Protein AF-A0A969J0U0-F1 (afdb_monomer_lite)

Structure (mmCIF, N/CA/C/O backbone):
data_AF-A0A969J0U0-F1
#
_entry.id   AF-A0A969J0U0-F1
#
loop_
_atom_site.group_PDB
_atom_site.id
_atom_site.type_symbol
_atom_site.label_atom_id
_atom_site.label_alt_id
_atom_site.label_comp_id
_atom_site.label_asym_id
_atom_site.label_entity_id
_atom_site.label_seq_id
_atom_site.pdbx_PDB_ins_code
_atom_site.Cartn_x
_atom_site.Cartn_y
_atom_site.Cartn_z
_atom_site.occupancy
_atom_site.B_iso_or_equiv
_atom_site.auth_seq_id
_atom_site.auth_comp_id
_atom_site.auth_asym_id
_atom_site.auth_atom_id
_atom_site.pdbx_PDB_model_num
ATOM 1 N N . MET A 1 1 ? -10.575 -9.515 3.040 1.00 63.47 1 MET A N 1
ATOM 2 C CA . MET A 1 1 ? -9.648 -8.912 2.065 1.00 63.47 1 MET A CA 1
ATOM 3 C C . MET A 1 1 ? -10.241 -9.157 0.697 1.00 63.47 1 MET A C 1
ATOM 5 O O . MET A 1 1 ? -10.742 -10.256 0.487 1.00 63.47 1 MET A O 1
ATOM 9 N N . THR A 1 2 ? -10.238 -8.152 -0.169 1.00 74.25 2 THR A N 1
ATOM 10 C CA . THR A 1 2 ? -10.631 -8.302 -1.575 1.00 74.25 2 THR A CA 1
ATOM 11 C C . THR A 1 2 ? -9.427 -7.908 -2.416 1.00 74.25 2 THR A C 1
ATOM 13 O O . THR A 1 2 ? -8.827 -6.878 -2.132 1.00 74.25 2 THR A O 1
ATOM 16 N N . LEU A 1 3 ? -9.066 -8.733 -3.393 1.00 72.62 3 LEU A N 1
ATOM 17 C CA . LEU A 1 3 ? -7.980 -8.495 -4.340 1.00 72.62 3 LEU A CA 1
ATOM 18 C C . LEU A 1 3 ? -8.581 -8.615 -5.741 1.00 72.62 3 LEU A C 1
ATOM 20 O O . LEU A 1 3 ? -9.303 -9.580 -6.006 1.00 72.62 3 LEU A O 1
ATOM 24 N N . ALA A 1 4 ? -8.328 -7.633 -6.596 1.00 71.81 4 ALA A N 1
ATOM 25 C CA . ALA A 1 4 ? -8.817 -7.586 -7.964 1.00 71.81 4 ALA A CA 1
ATOM 26 C C . ALA A 1 4 ? -7.668 -7.249 -8.920 1.00 71.81 4 ALA A C 1
ATOM 28 O O . ALA A 1 4 ? -6.790 -6.447 -8.610 1.00 71.81 4 ALA A O 1
ATOM 29 N N . PHE A 1 5 ? -7.697 -7.872 -10.094 1.00 67.62 5 PHE A N 1
ATOM 30 C CA . PHE A 1 5 ? -6.743 -7.640 -11.173 1.00 67.62 5 PHE A CA 1
ATOM 31 C C . PHE A 1 5 ? -7.522 -7.245 -12.422 1.00 67.62 5 PHE A C 1
ATOM 33 O O . PHE A 1 5 ? -8.479 -7.934 -12.787 1.00 67.62 5 PHE A O 1
ATOM 40 N N . ILE A 1 6 ? -7.101 -6.173 -13.088 1.00 61.47 6 ILE A N 1
ATOM 41 C CA . ILE A 1 6 ? -7.596 -5.822 -14.419 1.00 61.47 6 ILE A CA 1
ATOM 42 C C . ILE A 1 6 ? -6.491 -6.181 -15.419 1.00 61.47 6 ILE A C 1
ATOM 44 O O . ILE A 1 6 ? -5.391 -5.625 -15.390 1.00 61.47 6 ILE A O 1
ATOM 48 N N . TYR A 1 7 ? -6.788 -7.163 -16.272 1.00 54.31 7 TYR A N 1
ATOM 49 C CA . TYR A 1 7 ? -5.896 -7.675 -17.314 1.00 54.31 7 TYR A CA 1
ATOM 50 C C . TYR A 1 7 ? -6.251 -7.058 -18.670 1.00 54.31 7 TYR A C 1
ATOM 52 O O . TYR A 1 7 ? -7.428 -7.010 -19.033 1.00 54.31 7 TYR A O 1
ATOM 60 N N . ASP A 1 8 ? -5.240 -6.648 -19.437 1.00 54.16 8 ASP A N 1
ATOM 61 C CA . ASP A 1 8 ? -5.402 -6.342 -20.859 1.00 54.16 8 ASP A CA 1
ATOM 62 C C . ASP A 1 8 ? -5.361 -7.657 -21.660 1.00 54.16 8 ASP A C 1
ATOM 64 O O . ASP A 1 8 ? -4.419 -8.443 -21.542 1.00 54.16 8 ASP A O 1
ATOM 68 N N . LEU A 1 9 ? -6.421 -7.938 -22.425 1.00 45.84 9 LEU A N 1
ATOM 69 C CA . LEU A 1 9 ? -6.571 -9.191 -23.179 1.00 45.84 9 LEU A CA 1
ATOM 70 C C . LEU A 1 9 ? -5.722 -9.229 -24.462 1.00 45.84 9 LEU A C 1
ATOM 72 O O . LEU A 1 9 ? -5.562 -10.307 -25.035 1.00 45.84 9 LEU A O 1
ATOM 76 N N . ASP A 1 10 ? -5.180 -8.092 -24.909 1.00 54.78 10 ASP A N 1
ATOM 77 C CA . ASP A 1 10 ? -4.404 -7.986 -26.147 1.00 54.78 10 ASP A CA 1
ATOM 78 C C . ASP A 1 10 ? -2.900 -8.227 -25.931 1.00 54.78 10 ASP A C 1
ATOM 80 O O . ASP A 1 10 ? -2.170 -8.486 -26.892 1.00 54.78 10 ASP A O 1
ATOM 84 N N . GLY A 1 11 ? -2.416 -8.230 -24.685 1.00 51.50 11 GLY A N 1
ATOM 85 C CA . GLY A 1 11 ? -1.008 -8.510 -24.423 1.00 51.50 11 GLY A CA 1
ATOM 86 C C . GLY A 1 11 ? -0.669 -8.809 -22.974 1.00 51.50 11 GLY A C 1
ATOM 87 O O . GLY A 1 11 ? -0.008 -7.986 -22.370 1.00 51.50 11 GLY A O 1
ATOM 88 N N . ASP A 1 12 ? -1.093 -9.966 -22.452 1.00 54.41 12 ASP A N 1
ATOM 89 C CA . ASP A 1 12 ? -0.549 -10.734 -21.301 1.00 54.41 12 ASP A CA 1
ATOM 90 C C . ASP A 1 12 ? 0.154 -9.946 -20.162 1.00 54.41 12 ASP A C 1
ATOM 92 O O . ASP A 1 12 ? 1.160 -10.382 -19.599 1.00 54.41 12 ASP A O 1
ATOM 96 N N . ARG A 1 13 ? -0.342 -8.748 -19.832 1.00 58.47 13 ARG A N 1
ATOM 97 C CA . ARG A 1 13 ? 0.251 -7.814 -18.865 1.00 58.47 13 ARG A CA 1
ATOM 98 C C . ARG A 1 13 ? -0.834 -7.315 -17.923 1.00 58.47 13 ARG A C 1
ATOM 100 O O . ARG A 1 13 ? -1.914 -6.898 -18.347 1.00 58.47 13 ARG A O 1
ATOM 107 N N . VAL A 1 14 ? -0.536 -7.361 -16.627 1.00 59.50 14 VAL A N 1
ATOM 108 C CA . VAL A 1 14 ? -1.369 -6.742 -15.593 1.00 59.50 14 VAL A CA 1
ATOM 109 C C . VAL A 1 14 ? -1.164 -5.236 -15.682 1.00 59.50 14 VAL A C 1
ATOM 111 O O . VAL A 1 14 ? -0.072 -4.757 -15.396 1.00 59.50 14 VAL A O 1
ATOM 114 N N . ARG A 1 15 ? -2.209 -4.505 -16.077 1.00 75.12 15 ARG A N 1
ATOM 115 C CA . ARG A 1 15 ? -2.153 -3.041 -16.180 1.00 75.12 15 ARG A CA 1
ATOM 116 C C . ARG A 1 15 ? -2.583 -2.330 -14.911 1.00 75.12 15 ARG A C 1
ATOM 118 O O . ARG A 1 15 ? -2.162 -1.204 -14.682 1.00 75.12 15 ARG A O 1
AT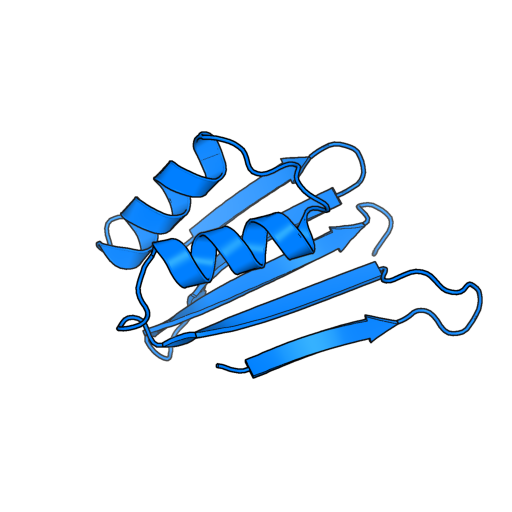OM 125 N N . GLN A 1 16 ? -3.424 -2.977 -14.106 1.00 81.44 16 GLN A N 1
ATOM 126 C CA . GLN A 1 16 ? -3.901 -2.437 -12.842 1.00 81.44 16 GLN A CA 1
ATOM 127 C C . GLN A 1 16 ? -4.142 -3.558 -11.829 1.00 81.44 16 GLN A C 1
ATOM 129 O O . GLN A 1 16 ? -4.775 -4.574 -12.133 1.00 81.44 16 GLN A O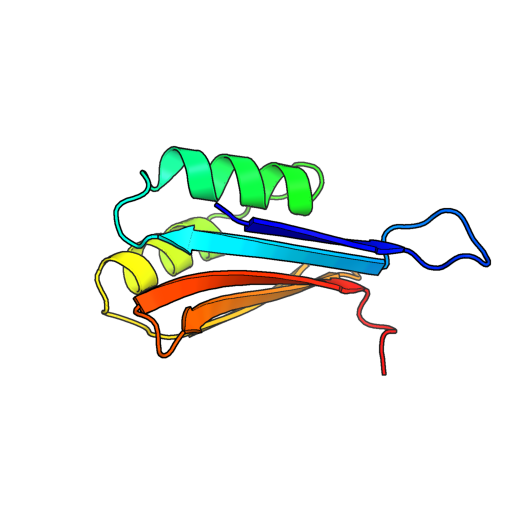 1
ATOM 134 N N . THR A 1 17 ? -3.647 -3.353 -10.612 1.00 87.19 17 THR A N 1
ATOM 135 C CA . THR A 1 17 ? -3.872 -4.239 -9.468 1.00 87.19 17 THR A CA 1
ATOM 136 C C . THR A 1 17 ? -4.470 -3.443 -8.325 1.00 87.19 17 THR A C 1
ATOM 138 O O . THR A 1 17 ? -3.973 -2.373 -7.972 1.00 87.19 17 THR A O 1
ATOM 141 N N . GLU A 1 18 ? -5.518 -3.987 -7.719 1.00 90.88 18 GLU A N 1
ATOM 142 C CA . GLU A 1 18 ? -6.222 -3.352 -6.614 1.00 90.88 18 GLU A CA 1
ATOM 143 C C . GLU A 1 18 ? -6.380 -4.307 -5.440 1.00 90.88 18 GLU A C 1
ATOM 145 O O . GLU A 1 18 ? -6.757 -5.468 -5.606 1.00 90.88 18 GLU A O 1
ATOM 150 N N . ALA A 1 19 ? -6.178 -3.803 -4.229 1.00 91.75 19 ALA A N 1
ATOM 151 C CA . ALA A 1 19 ? -6.399 -4.549 -3.003 1.00 91.75 19 ALA A CA 1
ATOM 152 C C . ALA A 1 19 ? -7.166 -3.705 -1.984 1.00 91.75 19 ALA A C 1
ATOM 154 O O . ALA A 1 19 ? -6.963 -2.502 -1.850 1.00 91.75 19 ALA A O 1
ATOM 155 N N . SER A 1 20 ? -8.057 -4.346 -1.228 1.00 93.81 20 SER A N 1
ATOM 156 C CA . SER A 1 20 ? -8.804 -3.700 -0.155 1.00 93.81 20 SER A CA 1
ATOM 157 C C . SER A 1 20 ? -8.804 -4.521 1.130 1.00 93.81 20 SER A C 1
ATOM 159 O O . SER A 1 20 ? -9.283 -5.666 1.189 1.00 93.81 20 SER A O 1
ATOM 161 N N . PHE A 1 21 ? -8.374 -3.884 2.214 1.00 94.75 21 PHE A N 1
ATOM 162 C CA . PHE A 1 21 ? -8.198 -4.468 3.538 1.00 94.75 21 PHE A CA 1
ATOM 163 C C . PHE A 1 21 ? -9.123 -3.818 4.562 1.00 94.75 21 PHE A C 1
ATOM 165 O O . PHE A 1 21 ? -9.484 -2.650 4.455 1.00 94.75 21 PHE A O 1
ATOM 172 N N . ALA A 1 22 ? -9.522 -4.586 5.576 1.00 93.94 22 ALA A N 1
ATOM 173 C CA . ALA A 1 22 ? -10.109 -3.972 6.763 1.00 93.94 22 ALA A CA 1
ATOM 174 C C . ALA A 1 22 ? -9.002 -3.235 7.537 1.00 93.94 22 ALA A C 1
ATOM 176 O O . ALA A 1 22 ? -7.874 -3.720 7.571 1.00 93.94 22 ALA A O 1
ATOM 177 N N . GLN A 1 23 ? -9.330 -2.122 8.196 1.00 89.62 23 GLN A N 1
ATOM 178 C CA . GLN A 1 23 ? -8.390 -1.358 9.035 1.00 89.62 23 GLN A CA 1
ATOM 179 C C . GLN A 1 23 ? -7.693 -2.201 10.116 1.00 89.62 23 GLN A C 1
ATOM 181 O O . GLN A 1 23 ? -6.563 -1.922 10.490 1.00 89.62 23 GLN A O 1
ATOM 186 N N . SER A 1 24 ? -8.341 -3.269 10.586 1.00 92.19 24 SER A N 1
ATOM 187 C CA . SER A 1 24 ? -7.797 -4.173 11.603 1.00 92.19 24 SER A CA 1
ATOM 188 C C . SER A 1 24 ? -6.758 -5.175 11.085 1.00 92.19 24 SER A C 1
ATOM 190 O O . SER A 1 24 ? -6.284 -5.993 11.870 1.00 92.19 24 SER A O 1
ATOM 192 N N . VAL A 1 25 ? -6.486 -5.218 9.777 1.00 94.62 25 VAL A N 1
ATOM 193 C CA . VAL A 1 25 ? -5.460 -6.111 9.223 1.00 94.62 25 VAL A CA 1
ATOM 194 C C . VAL A 1 25 ? -4.083 -5.577 9.608 1.00 94.62 25 VAL A C 1
ATOM 196 O O . VAL A 1 25 ? -3.837 -4.375 9.535 1.00 94.62 25 VAL A O 1
ATOM 199 N N . ASP A 1 26 ? -3.200 -6.486 10.018 1.00 95.06 26 ASP A N 1
ATOM 200 C CA . ASP A 1 26 ? -1.829 -6.161 10.398 1.00 95.06 26 ASP A CA 1
ATOM 201 C C . ASP A 1 26 ? -1.090 -5.455 9.250 1.00 95.06 26 ASP A C 1
ATOM 203 O O . ASP A 1 26 ? -1.172 -5.870 8.089 1.00 95.06 26 ASP A O 1
ATOM 207 N N . SER A 1 27 ? -0.366 -4.386 9.584 1.00 94.38 27 SER A N 1
ATOM 208 C CA . SER A 1 27 ? 0.424 -3.599 8.638 1.00 94.38 27 SER A CA 1
ATOM 209 C C . SER A 1 27 ? 1.389 -4.469 7.835 1.00 94.38 27 SER A C 1
ATOM 211 O O . SER A 1 27 ? 1.525 -4.250 6.638 1.00 94.38 27 SER A O 1
ATOM 213 N N . ALA A 1 28 ? 2.005 -5.485 8.448 1.00 95.62 28 ALA A N 1
ATOM 214 C CA . ALA A 1 28 ? 2.953 -6.368 7.774 1.00 95.62 28 ALA A CA 1
ATOM 215 C C . ALA A 1 28 ? 2.311 -7.126 6.601 1.00 95.62 28 ALA A C 1
ATOM 217 O O . ALA A 1 28 ? 2.914 -7.223 5.537 1.00 95.62 28 ALA A O 1
ATOM 218 N N . VAL A 1 29 ? 1.064 -7.584 6.757 1.00 95.88 29 VAL A N 1
ATOM 219 C CA . VAL A 1 29 ? 0.321 -8.291 5.696 1.00 95.88 29 VAL A CA 1
ATOM 220 C C . VAL A 1 29 ? -0.001 -7.349 4.535 1.00 95.88 29 VAL A C 1
ATOM 222 O O . VAL A 1 29 ? 0.089 -7.724 3.365 1.00 95.88 29 VAL A O 1
ATOM 225 N N . ILE A 1 30 ? -0.377 -6.108 4.850 1.00 95.44 30 ILE A N 1
ATOM 226 C CA . ILE A 1 30 ? -0.677 -5.101 3.830 1.00 95.44 30 ILE A CA 1
ATOM 227 C C . ILE A 1 30 ? 0.607 -4.714 3.082 1.00 95.44 30 ILE A C 1
ATOM 229 O O . ILE A 1 30 ? 0.589 -4.650 1.856 1.00 95.44 30 ILE A O 1
ATOM 233 N N . LEU A 1 31 ? 1.722 -4.509 3.791 1.00 96.44 31 LEU A N 1
ATOM 234 C CA . LEU A 1 31 ? 3.021 -4.192 3.187 1.00 96.44 31 LEU A CA 1
ATOM 235 C C . LEU A 1 31 ? 3.548 -5.323 2.309 1.00 96.44 31 LEU A C 1
ATOM 237 O O . LEU A 1 31 ? 4.027 -5.049 1.214 1.00 96.44 31 LEU A O 1
ATOM 241 N N . GLU A 1 32 ? 3.421 -6.575 2.750 1.00 96.38 32 GLU A N 1
ATOM 242 C CA . GLU A 1 32 ? 3.777 -7.743 1.941 1.00 96.38 32 GLU A CA 1
ATOM 243 C C . GLU A 1 32 ? 2.958 -7.773 0.645 1.00 96.38 32 GLU A C 1
ATOM 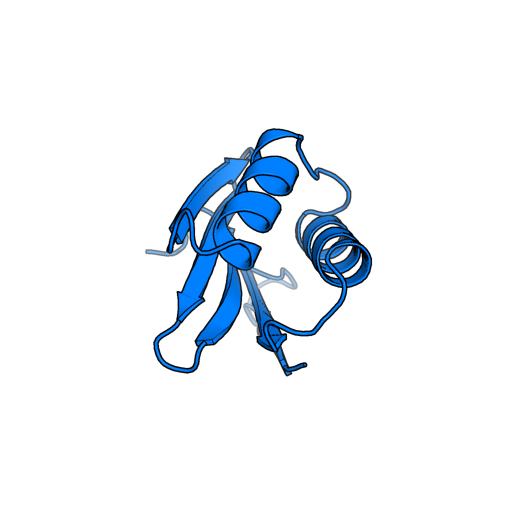245 O O . GLU A 1 32 ? 3.528 -7.911 -0.436 1.00 96.38 32 GLU A O 1
ATOM 250 N N . THR A 1 33 ? 1.649 -7.509 0.726 1.00 93.69 33 THR A N 1
ATOM 251 C CA . THR A 1 33 ? 0.798 -7.442 -0.471 1.00 93.69 33 THR A CA 1
ATOM 252 C C . THR A 1 33 ? 1.209 -6.298 -1.402 1.00 93.69 33 THR A C 1
ATOM 254 O O . THR A 1 33 ? 1.318 -6.500 -2.608 1.00 93.69 33 THR A O 1
ATOM 257 N N . ILE A 1 34 ? 1.477 -5.098 -0.872 1.00 93.62 34 ILE A N 1
ATOM 258 C CA . ILE A 1 34 ? 1.941 -3.967 -1.694 1.00 93.62 34 ILE A CA 1
ATOM 259 C C . ILE A 1 34 ? 3.290 -4.298 -2.348 1.00 93.62 34 ILE A C 1
ATOM 261 O O . ILE A 1 34 ? 3.505 -3.974 -3.513 1.00 93.62 34 ILE A O 1
ATOM 265 N N . ASN A 1 35 ? 4.189 -4.975 -1.631 1.00 94.62 35 ASN A N 1
ATOM 266 C CA . ASN A 1 35 ? 5.477 -5.396 -2.166 1.00 94.62 35 ASN A CA 1
ATOM 267 C C . ASN A 1 35 ? 5.315 -6.371 -3.342 1.00 94.62 35 ASN A C 1
ATOM 269 O O . ASN A 1 35 ? 5.992 -6.213 -4.355 1.00 94.62 35 ASN A O 1
ATOM 273 N N . GLU A 1 36 ? 4.394 -7.332 -3.248 1.00 91.00 36 GLU A N 1
ATOM 274 C CA . GLU A 1 36 ? 4.056 -8.225 -4.363 1.00 91.00 36 GLU A CA 1
ATOM 275 C C . GLU A 1 36 ? 3.456 -7.457 -5.550 1.00 91.00 36 GLU A C 1
ATOM 277 O O . GLU A 1 36 ? 3.898 -7.646 -6.682 1.00 91.00 36 GLU A O 1
ATOM 282 N N . MET A 1 37 ? 2.522 -6.528 -5.300 1.00 89.06 37 MET A N 1
ATOM 283 C CA . MET A 1 37 ? 1.919 -5.684 -6.345 1.00 89.06 37 MET A CA 1
ATOM 284 C C . MET A 1 37 ? 2.947 -4.790 -7.061 1.00 89.06 37 MET A C 1
ATOM 286 O O . MET A 1 37 ? 2.758 -4.448 -8.225 1.00 89.06 37 MET A O 1
ATOM 290 N N . LEU A 1 38 ? 4.040 -4.428 -6.383 1.00 90.81 38 LEU A N 1
ATOM 291 C CA . LEU A 1 38 ? 5.151 -3.635 -6.924 1.00 90.81 38 LEU A CA 1
ATOM 292 C C . LEU A 1 38 ? 6.328 -4.491 -7.417 1.00 90.81 38 LEU A C 1
ATOM 294 O O . LEU A 1 38 ? 7.417 -3.959 -7.655 1.00 90.81 38 LEU A O 1
ATOM 298 N N . ASN A 1 39 ? 6.153 -5.810 -7.551 1.00 89.50 39 ASN A N 1
ATOM 299 C CA . ASN A 1 39 ? 7.206 -6.745 -7.963 1.00 89.50 39 ASN A CA 1
ATOM 300 C C . ASN A 1 39 ? 8.505 -6.615 -7.136 1.00 89.50 39 ASN A C 1
ATOM 302 O O . ASN A 1 39 ? 9.609 -6.671 -7.678 1.00 89.50 39 ASN A O 1
ATOM 306 N N . GLY A 1 40 ? 8.387 -6.413 -5.821 1.00 91.81 40 GLY A N 1
ATOM 307 C CA . GLY A 1 40 ? 9.522 -6.327 -4.897 1.00 91.81 40 GLY A CA 1
ATOM 308 C C . GLY A 1 40 ? 10.118 -4.928 -4.707 1.00 91.81 40 GLY A C 1
ATOM 309 O O . GLY A 1 40 ? 11.150 -4.806 -4.050 1.00 91.81 40 GLY A O 1
ATOM 310 N N . ASN A 1 41 ? 9.513 -3.879 -5.275 1.00 92.00 41 ASN A N 1
ATOM 311 C CA . ASN A 1 41 ? 10.036 -2.507 -5.223 1.00 92.00 41 ASN A CA 1
ATOM 312 C C . ASN A 1 41 ? 9.352 -1.634 -4.152 1.00 92.00 41 ASN A C 1
ATOM 314 O O . ASN A 1 41 ? 9.128 -0.440 -4.361 1.00 92.00 41 ASN A O 1
ATOM 318 N N . LEU A 1 42 ? 8.997 -2.215 -3.001 1.00 94.06 42 LEU A N 1
ATOM 319 C CA . LEU A 1 42 ? 8.473 -1.449 -1.868 1.00 94.06 42 LEU A CA 1
ATOM 320 C C . LEU A 1 42 ? 9.495 -0.393 -1.403 1.00 94.06 42 LEU A C 1
ATOM 322 O O . LEU A 1 42 ? 10.692 -0.663 -1.317 1.00 94.06 42 LEU A O 1
ATOM 326 N N . THR A 1 43 ? 9.019 0.813 -1.082 1.00 95.44 43 THR A N 1
ATOM 327 C CA . THR A 1 43 ? 9.865 1.927 -0.623 1.00 95.44 43 THR A CA 1
ATOM 328 C C . THR A 1 43 ? 9.497 2.367 0.791 1.00 95.44 43 THR A C 1
ATOM 330 O O . THR A 1 43 ? 8.337 2.268 1.194 1.00 95.44 43 THR A O 1
ATOM 333 N N . GLU A 1 44 ? 10.450 2.962 1.516 1.00 95.38 44 GLU A N 1
ATOM 334 C CA . GLU A 1 44 ? 10.200 3.517 2.857 1.00 95.38 44 GLU A CA 1
ATOM 335 C C . GLU A 1 44 ? 9.068 4.562 2.869 1.00 95.38 44 GLU A C 1
ATOM 337 O O . GLU A 1 44 ? 8.334 4.693 3.849 1.00 95.38 44 GLU A O 1
ATOM 342 N N . GLY A 1 45 ? 8.893 5.309 1.771 1.00 95.88 45 GLY A N 1
ATOM 343 C CA . GLY A 1 45 ? 7.811 6.287 1.638 1.00 95.88 45 GLY A CA 1
ATOM 344 C C . GLY A 1 45 ? 6.427 5.637 1.683 1.00 95.88 45 GLY A C 1
ATOM 345 O O . GLY A 1 45 ? 5.521 6.156 2.336 1.00 95.88 45 GLY A O 1
ATOM 346 N N . ILE A 1 46 ? 6.288 4.468 1.055 1.00 95.81 46 ILE A N 1
ATOM 347 C CA . ILE A 1 46 ? 5.057 3.675 1.060 1.00 95.81 46 ILE A CA 1
ATOM 348 C C . ILE A 1 46 ? 4.793 3.085 2.452 1.00 95.81 46 ILE A C 1
ATOM 350 O O . ILE A 1 46 ? 3.662 3.144 2.939 1.00 95.81 46 ILE A O 1
ATOM 354 N N . GLU A 1 47 ? 5.827 2.584 3.131 1.00 97.00 47 GLU A N 1
ATOM 355 C CA . GLU A 1 47 ? 5.708 2.047 4.495 1.00 97.00 47 GLU A CA 1
ATOM 356 C C . GLU A 1 47 ? 5.226 3.113 5.492 1.00 97.00 47 GLU A C 1
ATOM 358 O O . GLU A 1 47 ? 4.291 2.902 6.278 1.00 97.00 47 GLU A O 1
ATOM 363 N N . GLN A 1 48 ? 5.826 4.303 5.423 1.00 97.25 48 GLN A N 1
ATOM 364 C CA . GLN A 1 48 ? 5.432 5.442 6.249 1.00 97.25 48 GLN A CA 1
ATOM 365 C C . GLN A 1 48 ? 4.018 5.925 5.918 1.00 97.25 48 GLN A C 1
ATOM 367 O O . GLN A 1 48 ? 3.265 6.292 6.824 1.00 97.25 48 GLN A O 1
ATOM 372 N N . ALA A 1 49 ? 3.642 5.931 4.637 1.00 96.75 49 ALA A N 1
ATOM 373 C CA . ALA A 1 49 ? 2.305 6.314 4.208 1.00 96.75 49 ALA A CA 1
ATOM 374 C C . ALA A 1 49 ? 1.237 5.369 4.766 1.00 96.75 49 ALA A C 1
ATOM 376 O O . ALA A 1 49 ? 0.270 5.843 5.362 1.00 96.75 49 ALA A O 1
ATOM 377 N N . LEU A 1 50 ? 1.434 4.051 4.654 1.00 97.12 50 LEU A N 1
ATOM 378 C CA . LEU A 1 50 ? 0.500 3.074 5.213 1.00 97.12 50 LEU A CA 1
ATOM 379 C C . LEU A 1 50 ? 0.325 3.272 6.723 1.00 97.12 50 LEU A C 1
ATOM 381 O O . LEU A 1 50 ? -0.805 3.280 7.210 1.00 97.12 50 LEU A O 1
ATOM 385 N N . THR A 1 51 ? 1.426 3.493 7.446 1.00 96.56 51 THR A N 1
ATOM 386 C CA . THR A 1 51 ? 1.394 3.734 8.895 1.00 96.56 51 THR A CA 1
ATOM 387 C C . THR A 1 51 ? 0.510 4.934 9.239 1.00 96.56 51 THR A C 1
ATOM 389 O O . THR A 1 51 ? -0.381 4.823 10.081 1.00 96.56 51 THR A O 1
ATOM 392 N N . LYS A 1 52 ? 0.693 6.065 8.544 1.00 97.38 52 LYS A N 1
ATOM 393 C CA . LYS A 1 52 ? -0.127 7.272 8.744 1.00 97.38 52 LYS A CA 1
ATOM 394 C C . LYS A 1 52 ? -1.599 7.031 8.419 1.00 97.38 52 LYS A C 1
ATOM 396 O O . LYS A 1 52 ? -2.470 7.525 9.129 1.00 97.38 52 LYS A O 1
ATOM 401 N N . ILE A 1 53 ? -1.884 6.255 7.374 1.00 96.50 53 ILE A N 1
ATOM 402 C CA . ILE A 1 53 ? -3.256 5.957 6.952 1.00 96.50 53 ILE A CA 1
ATOM 403 C C . ILE A 1 53 ? -3.962 5.026 7.949 1.00 96.50 53 ILE A C 1
ATOM 405 O O . ILE A 1 53 ? -5.126 5.243 8.295 1.00 96.50 53 ILE A O 1
ATOM 409 N N . GLN A 1 54 ? -3.265 4.024 8.486 1.00 94.44 54 GLN A N 1
ATOM 410 C CA . GLN A 1 54 ? -3.798 3.177 9.559 1.00 94.44 54 GLN A CA 1
ATOM 411 C C . GLN A 1 54 ? -4.005 3.958 10.864 1.00 94.44 54 GLN A C 1
ATOM 413 O O . GLN A 1 54 ? -5.004 3.759 11.551 1.00 94.44 54 GLN A O 1
ATOM 418 N N . GLN A 1 55 ? -3.117 4.905 11.178 1.00 95.31 55 GLN A N 1
ATOM 419 C CA . GLN A 1 55 ? -3.248 5.786 12.346 1.00 95.31 55 GLN A CA 1
ATOM 420 C C . GLN A 1 55 ? -4.286 6.904 12.162 1.00 95.31 55 GLN A C 1
ATOM 422 O O . GLN A 1 55 ? -4.622 7.581 13.130 1.00 95.31 55 GLN A O 1
ATOM 427 N N . ARG A 1 56 ? -4.858 7.044 10.955 1.00 95.31 56 ARG A N 1
ATOM 428 C CA . ARG A 1 56 ? -5.810 8.102 10.571 1.00 95.31 56 ARG A CA 1
ATOM 429 C C . ARG A 1 56 ? -5.216 9.515 10.620 1.00 95.31 56 ARG A C 1
ATOM 431 O O . ARG A 1 56 ? -5.954 10.491 10.714 1.00 95.31 56 ARG A O 1
ATOM 438 N N . ASP A 1 57 ? -3.896 9.612 10.502 1.00 96.75 57 ASP A N 1
ATOM 439 C CA . ASP A 1 57 ? -3.160 10.875 10.371 1.00 96.75 57 ASP A CA 1
ATOM 440 C C . ASP A 1 57 ? -3.138 11.379 8.919 1.00 96.75 57 ASP A C 1
ATOM 442 O O . ASP A 1 57 ? -2.833 12.542 8.650 1.00 96.75 57 ASP A O 1
ATOM 446 N N . ALA A 1 58 ? -3.458 10.499 7.971 1.00 96.06 58 ALA A N 1
ATOM 447 C CA . ALA A 1 58 ? -3.684 10.816 6.571 1.00 96.06 58 ALA A CA 1
ATOM 448 C C . ALA A 1 58 ? -4.794 9.917 6.020 1.00 96.06 58 ALA A C 1
ATOM 450 O O . ALA A 1 58 ? -4.931 8.772 6.436 1.00 96.06 58 ALA A O 1
ATOM 451 N N . ASP A 1 59 ? -5.557 10.411 5.050 1.00 94.62 59 ASP A N 1
ATOM 452 C CA . ASP A 1 59 ? -6.582 9.599 4.386 1.00 94.62 59 ASP A CA 1
ATOM 453 C C . ASP A 1 59 ? -6.114 9.041 3.046 1.00 94.62 59 ASP A C 1
ATOM 455 O O . ASP A 1 59 ? -6.678 8.065 2.567 1.00 94.62 59 ASP A O 1
ATOM 459 N N . ARG A 1 60 ? -5.082 9.631 2.437 1.00 96.88 60 ARG A N 1
ATOM 460 C CA . ARG A 1 60 ? -4.617 9.253 1.103 1.00 96.88 60 ARG A CA 1
ATOM 461 C C . ARG A 1 60 ? -3.143 9.571 0.900 1.00 96.88 60 ARG A C 1
ATOM 463 O O . ARG A 1 60 ? -2.643 10.593 1.366 1.00 96.88 60 ARG A O 1
ATOM 470 N N . TYR A 1 61 ? -2.478 8.719 0.137 1.00 97.50 61 TYR A N 1
ATOM 471 C CA . TYR A 1 61 ? -1.123 8.882 -0.362 1.00 97.50 61 TYR A CA 1
ATOM 472 C C . TYR A 1 61 ? -1.076 8.415 -1.815 1.00 97.50 61 TYR A C 1
ATOM 474 O O . TYR A 1 61 ? -1.635 7.373 -2.135 1.00 97.50 61 TYR A O 1
ATOM 482 N N . SER A 1 62 ? -0.444 9.192 -2.693 1.00 96.12 62 SER A N 1
ATOM 483 C CA . SER A 1 62 ? -0.219 8.806 -4.092 1.00 96.12 62 SER A CA 1
ATOM 484 C C . SER A 1 62 ? 1.280 8.786 -4.365 1.00 96.12 62 SER A C 1
ATOM 486 O O . SER A 1 62 ? 2.017 9.582 -3.776 1.00 96.12 62 SER A O 1
ATOM 488 N N . PHE A 1 63 ? 1.726 7.883 -5.228 1.00 94.31 63 PHE A N 1
ATOM 489 C CA . PHE A 1 63 ? 3.132 7.710 -5.569 1.00 94.31 63 PHE A CA 1
ATOM 490 C C . PHE A 1 63 ? 3.300 7.329 -7.038 1.00 94.31 63 PHE A C 1
ATOM 492 O O . PHE A 1 63 ? 2.366 6.844 -7.672 1.00 94.31 63 PHE A O 1
ATOM 499 N N . ALA A 1 64 ? 4.515 7.530 -7.538 1.00 92.50 64 ALA A N 1
ATOM 500 C CA . ALA A 1 64 ? 4.969 7.047 -8.832 1.00 92.50 64 ALA A CA 1
ATOM 501 C C . ALA A 1 64 ? 6.289 6.292 -8.640 1.00 92.50 64 ALA A C 1
ATOM 503 O O . ALA A 1 64 ? 7.122 6.686 -7.814 1.00 92.50 64 ALA A O 1
ATOM 504 N N . LEU A 1 65 ? 6.464 5.195 -9.369 1.00 88.88 65 LEU A N 1
ATOM 505 C CA . LEU A 1 65 ? 7.617 4.311 -9.287 1.00 88.88 65 LEU A CA 1
ATOM 506 C C . LEU A 1 65 ? 7.935 3.729 -10.669 1.00 88.88 65 LEU A C 1
ATOM 508 O O . LEU A 1 65 ? 7.374 2.713 -11.074 1.00 88.88 65 LEU A O 1
ATOM 512 N N . GLY A 1 66 ? 8.865 4.367 -11.381 1.00 88.00 66 GLY A N 1
ATOM 513 C CA . GLY A 1 66 ? 9.109 4.035 -12.786 1.00 88.00 66 GLY A CA 1
ATOM 514 C C . GLY A 1 66 ? 7.861 4.340 -13.610 1.00 88.00 66 GLY A C 1
ATOM 515 O O . GLY A 1 66 ? 7.328 5.435 -13.483 1.00 88.00 66 GLY A O 1
ATOM 516 N N . ASP A 1 67 ? 7.390 3.354 -14.371 1.00 86.62 67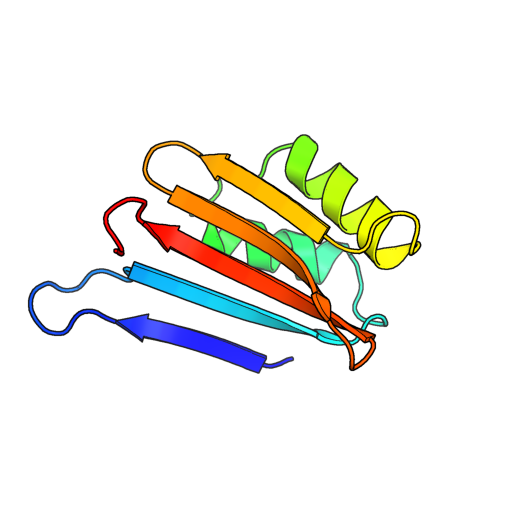 ASP A N 1
ATOM 517 C CA . ASP A 1 67 ? 6.195 3.458 -15.222 1.00 86.62 67 ASP A CA 1
ATOM 518 C C . ASP A 1 67 ? 4.890 3.114 -14.469 1.00 86.62 67 ASP A C 1
ATOM 520 O O . ASP A 1 67 ? 3.842 2.934 -15.088 1.00 86.62 67 ASP A O 1
ATOM 524 N N . LEU A 1 68 ? 4.952 2.947 -13.140 1.00 89.06 68 LEU A N 1
ATOM 525 C CA . LEU A 1 68 ? 3.797 2.658 -12.289 1.00 89.06 68 LEU A CA 1
ATOM 526 C C . LEU A 1 68 ? 3.379 3.888 -11.492 1.00 89.06 68 LEU A C 1
ATOM 528 O O . LEU A 1 68 ? 4.198 4.533 -10.837 1.00 89.06 68 LEU A O 1
ATOM 532 N N . GLU A 1 69 ? 2.081 4.121 -11.430 1.00 92.50 69 GLU A N 1
ATOM 533 C CA . GLU A 1 69 ? 1.442 5.011 -10.476 1.00 92.50 69 GLU A CA 1
ATOM 534 C C . GLU A 1 69 ? 0.664 4.196 -9.446 1.00 92.50 69 GLU A C 1
ATOM 536 O O . GLU A 1 69 ? 0.254 3.057 -9.684 1.00 92.50 69 GLU A O 1
ATOM 541 N N . GLY A 1 70 ? 0.442 4.775 -8.271 1.00 93.38 70 GLY A N 1
ATOM 542 C CA . GLY A 1 70 ? -0.389 4.129 -7.276 1.00 93.38 70 GLY A CA 1
ATOM 543 C C . GLY A 1 70 ? -0.950 5.062 -6.224 1.00 93.38 70 GLY A C 1
ATOM 544 O O . GLY A 1 70 ? -0.484 6.182 -6.001 1.00 93.38 70 GLY A O 1
ATOM 545 N N . VAL A 1 71 ? -1.976 4.561 -5.547 1.00 96.25 71 VAL A N 1
ATOM 546 C CA . VAL A 1 71 ? -2.656 5.214 -4.438 1.00 96.25 71 VAL A CA 1
ATOM 547 C C . VAL A 1 71 ? -2.834 4.234 -3.289 1.00 96.25 71 VAL A C 1
ATOM 549 O O . VAL A 1 71 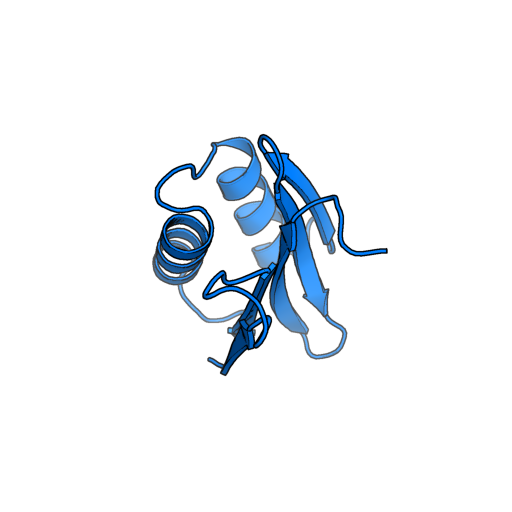? -3.151 3.065 -3.492 1.00 96.25 71 VAL A O 1
ATOM 552 N N . ILE A 1 72 ? -2.661 4.734 -2.073 1.00 96.75 72 ILE A N 1
ATOM 553 C CA . ILE A 1 72 ? -3.077 4.084 -0.834 1.00 96.75 72 ILE A CA 1
ATOM 554 C C . ILE A 1 72 ? -4.033 5.053 -0.166 1.00 96.75 72 ILE A C 1
ATOM 556 O O . ILE A 1 72 ? -3.673 6.205 0.075 1.00 96.75 72 ILE A O 1
ATOM 560 N N . GLU A 1 73 ? -5.247 4.622 0.130 1.00 97.12 73 GLU A N 1
ATOM 561 C CA . GLU A 1 73 ? -6.229 5.478 0.780 1.00 97.12 73 GLU A CA 1
ATOM 562 C C . GLU A 1 73 ? -7.096 4.714 1.765 1.00 97.12 73 GLU A C 1
ATOM 564 O O . GLU A 1 73 ? -7.345 3.518 1.638 1.00 97.12 73 GLU A O 1
ATOM 569 N N . ARG A 1 74 ? -7.586 5.436 2.762 1.00 96.50 74 ARG A N 1
ATOM 570 C CA . ARG A 1 74 ? -8.660 4.985 3.626 1.00 96.50 74 ARG A CA 1
ATOM 571 C C . ARG A 1 74 ? -9.971 5.465 3.023 1.00 96.50 74 ARG A C 1
ATOM 573 O O . ARG A 1 74 ? -10.253 6.658 3.017 1.00 96.50 74 ARG A O 1
ATOM 580 N N . ASN A 1 75 ? -10.763 4.537 2.504 1.00 88.44 75 ASN A N 1
ATOM 581 C CA . ASN A 1 75 ? -12.024 4.877 1.856 1.00 88.44 75 ASN A CA 1
ATOM 582 C C . ASN A 1 75 ? -13.151 5.149 2.871 1.00 88.44 75 ASN A C 1
ATOM 584 O O . ASN A 1 75 ? -13.005 4.934 4.076 1.00 88.44 75 ASN A O 1
ATOM 588 N N . GLU A 1 76 ? -14.316 5.571 2.375 1.00 88.12 76 GLU A N 1
ATOM 589 C CA . GLU A 1 76 ? -15.488 5.930 3.194 1.00 88.12 76 GLU A CA 1
ATOM 590 C C . GLU A 1 76 ? -16.028 4.781 4.066 1.00 88.12 76 GLU A C 1
ATOM 592 O O . GLU A 1 76 ? -16.728 5.016 5.049 1.00 88.12 76 GLU A O 1
ATOM 597 N N . SER A 1 77 ? -15.690 3.531 3.738 1.00 90.56 77 SER A N 1
ATOM 598 C CA . SER A 1 77 ? -16.038 2.343 4.531 1.00 90.56 77 SER A CA 1
ATOM 599 C C . SER A 1 77 ? -14.981 1.992 5.589 1.00 90.56 77 SER A C 1
ATOM 601 O O . SER A 1 77 ? -15.003 0.881 6.121 1.00 90.56 77 SER A O 1
ATOM 603 N N . ASP A 1 78 ? -14.040 2.902 5.870 1.00 92.38 78 ASP A N 1
ATOM 604 C CA . ASP A 1 78 ? -12.895 2.713 6.774 1.00 92.38 78 ASP A CA 1
ATOM 605 C C . ASP A 1 78 ? -12.030 1.501 6.383 1.00 92.38 78 ASP A C 1
ATOM 607 O O . ASP A 1 78 ? -11.483 0.777 7.218 1.00 92.38 78 ASP A O 1
ATOM 611 N N . ARG A 1 79 ? -11.923 1.249 5.075 1.00 94.62 79 ARG A N 1
ATOM 612 C CA . ARG A 1 79 ? -11.056 0.213 4.510 1.00 94.62 79 ARG A CA 1
ATOM 613 C C . ARG A 1 79 ? -9.814 0.850 3.921 1.00 94.62 79 ARG A C 1
ATOM 615 O O . ARG A 1 79 ? -9.894 1.934 3.357 1.00 94.62 79 ARG A O 1
ATOM 622 N N . ILE A 1 80 ? -8.694 0.140 3.991 1.00 96.06 80 ILE A N 1
ATOM 623 C CA . ILE A 1 80 ? -7.482 0.524 3.268 1.00 96.06 80 ILE A CA 1
ATOM 624 C C . ILE A 1 80 ? -7.611 0.001 1.843 1.00 96.06 80 ILE A C 1
ATOM 626 O O . ILE A 1 80 ? -7.659 -1.212 1.642 1.00 96.06 80 ILE A O 1
ATOM 630 N N . TYR A 1 81 ? -7.730 0.902 0.880 1.00 95.50 81 TYR A N 1
ATOM 631 C CA . TYR A 1 81 ? -7.689 0.635 -0.548 1.00 95.50 81 TYR A CA 1
ATOM 632 C C . TYR A 1 81 ? -6.290 0.935 -1.081 1.00 95.50 81 TYR A C 1
ATOM 634 O O . TYR A 1 81 ? -5.683 1.941 -0.717 1.00 95.50 81 TYR A O 1
ATOM 642 N N . ILE A 1 82 ? -5.791 0.052 -1.937 1.00 95.00 82 ILE A N 1
ATOM 643 C CA . ILE A 1 82 ? -4.554 0.220 -2.686 1.00 95.00 82 ILE A CA 1
ATOM 644 C C . ILE A 1 82 ? -4.893 -0.014 -4.152 1.00 95.00 82 ILE A C 1
ATOM 646 O O . ILE A 1 82 ? -5.462 -1.053 -4.479 1.00 95.00 82 ILE A O 1
ATOM 650 N N . GLY A 1 83 ? -4.518 0.922 -5.015 1.00 93.50 83 GLY A N 1
ATOM 651 C CA . GLY A 1 83 ? -4.560 0.758 -6.466 1.00 93.50 83 GLY A CA 1
ATOM 652 C C . GLY A 1 83 ? -3.189 1.063 -7.048 1.00 93.50 83 GLY A C 1
ATOM 653 O O . GLY A 1 83 ? -2.569 2.039 -6.634 1.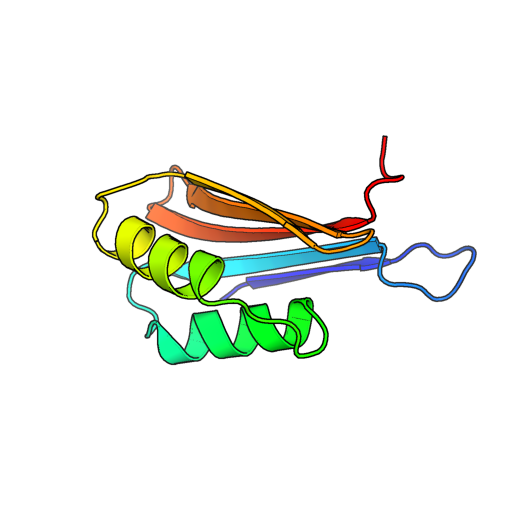00 93.50 83 GLY A O 1
ATOM 654 N N . ILE A 1 84 ? -2.712 0.229 -7.966 1.00 92.31 84 ILE A N 1
ATOM 655 C CA . ILE A 1 84 ? -1.458 0.417 -8.708 1.00 92.31 84 ILE A CA 1
ATOM 656 C C . ILE A 1 84 ? -1.764 0.193 -10.186 1.00 92.31 84 ILE A C 1
ATOM 658 O O . ILE A 1 84 ? -2.393 -0.814 -10.510 1.00 92.31 84 ILE A O 1
ATOM 662 N N . TRP A 1 85 ? -1.339 1.101 -11.062 1.00 90.56 85 TRP A N 1
ATOM 663 C CA . TRP A 1 85 ? -1.556 1.031 -12.510 1.00 90.56 85 TRP A CA 1
ATOM 664 C C . TRP A 1 85 ? -0.330 1.512 -13.297 1.00 90.56 85 TRP A C 1
ATOM 666 O O . TRP A 1 85 ? 0.512 2.218 -12.753 1.00 90.56 85 TRP A O 1
ATOM 676 N N . GLU A 1 86 ? -0.205 1.117 -14.566 1.00 84.94 86 GLU A N 1
ATOM 677 C CA . GLU A 1 86 ? 0.801 1.680 -15.487 1.00 84.94 86 GLU A CA 1
ATOM 678 C C . GLU A 1 86 ? 0.399 3.118 -15.909 1.00 84.94 86 GLU A C 1
ATOM 680 O O . GLU A 1 86 ? -0.776 3.368 -16.174 1.00 84.94 86 GLU A O 1
ATOM 685 N N . GLU A 1 87 ? 1.347 4.062 -15.985 1.00 74.19 87 GLU A N 1
ATOM 686 C CA . GLU A 1 87 ? 1.113 5.510 -16.230 1.00 74.19 87 GLU A CA 1
ATOM 687 C C . GLU A 1 87 ? 0.373 5.805 -17.560 1.00 74.19 87 GLU A C 1
ATOM 689 O O . GLU A 1 87 ? -0.338 6.801 -17.687 1.00 74.19 87 GLU A O 1
ATOM 694 N N . ASP A 1 88 ? 0.462 4.896 -18.538 1.00 68.19 88 ASP A N 1
ATOM 695 C CA . ASP A 1 88 ? -0.192 5.002 -19.854 1.00 68.19 88 ASP A CA 1
ATOM 696 C C . ASP A 1 88 ? -1.714 4.707 -19.842 1.00 68.19 88 ASP A C 1
ATOM 698 O O . ASP A 1 88 ? -2.359 4.684 -20.897 1.00 68.19 88 ASP A O 1
ATOM 702 N N . LEU A 1 89 ? -2.322 4.469 -18.674 1.00 59.03 89 LEU A N 1
ATOM 703 C CA . LEU A 1 89 ? -3.767 4.261 -18.530 1.00 59.03 89 LEU A CA 1
ATOM 704 C C . LEU A 1 89 ? -4.503 5.615 -18.448 1.00 59.03 89 LEU A C 1
ATOM 706 O O . LEU A 1 89 ? -4.662 6.185 -17.369 1.00 59.03 89 LEU A O 1
ATOM 710 N N . HIS A 1 90 ? -4.946 6.136 -19.600 1.00 55.06 90 HIS A N 1
ATOM 711 C CA . HIS A 1 90 ? -5.766 7.357 -19.721 1.00 55.06 90 HIS A CA 1
ATOM 712 C C . HIS A 1 90 ? -7.198 7.071 -20.187 1.00 55.06 90 HIS A C 1
ATOM 714 O O . HIS A 1 90 ? -7.373 6.229 -21.099 1.00 55.06 90 HIS A O 1
#

Radius of gyration: 12.79 Å; chains: 1; bounding box: 26×22×38 Å

Sequence (90 aa):
MTLAFIYDLDGDRVRQTEASFAQSVDSAVILETINEMLNGNLTEGIEQALTKIQQRDADRYSFALGDLEGVIERNESDRIYIGIWEEDLH

Secondary structure (DSSP, 8-state):
-EEEEEEETTTTEEEEEEEEEETTS-HHHHHHHHHHHTTT---HHHHHHHHHHHTTS-SEEEEEETTEEEEEEE-TTSEEEEEEEETT--

pLDDT: mean 86.81, std 13.82, range [45.84, 97.5]

Foldseek 3Di:
DDKDFDDDPVDGDTFKIKDKAALPDDLVVVQVVVCVVVVNPDDPVVSVVSVCQSVVVDAKDWDDDVQKIKMWGQDPVRMTMIMMGGVPPD